Protein AF-A0A8J6UJ94-F1 (afdb_monomer_lite)

Secondary structure (DSSP, 8-state):
--SS---S-PEEEEE-SSSSS--EEEEEEEESSPPTTEES---BS-TT-TT-STTPPP-TTSS-SSSSS-SSTTT---PPPP---

Structure (mmCIF, N/CA/C/O backbone):
data_AF-A0A8J6UJ94-F1
#
_entry.id   AF-A0A8J6UJ94-F1
#
loop_
_atom_site.group_PDB
_atom_site.id
_atom_site.type_symbol
_atom_site.label_atom_id
_atom_site.label_alt_id
_atom_site.label_comp_id
_atom_site.label_asym_id
_atom_site.label_entity_id
_atom_site.label_seq_id
_atom_site.pdbx_PDB_ins_code
_atom_site.Cartn_x
_atom_site.Cartn_y
_atom_site.Cartn_z
_atom_site.occupancy
_atom_site.B_iso_or_equiv
_atom_site.auth_seq_id
_atom_site.auth_comp_id
_atom_site.auth_asym_id
_atom_site.auth_atom_id
_atom_site.pdbx_PDB_model_num
ATOM 1 N N . CYS A 1 1 ? 9.108 -6.412 -25.004 1.00 53.47 1 CYS A N 1
ATOM 2 C CA . CYS A 1 1 ? 10.576 -6.232 -24.960 1.00 53.47 1 CYS A CA 1
ATOM 3 C C . CYS A 1 1 ? 11.246 -7.122 -25.991 1.00 53.47 1 CYS A C 1
ATOM 5 O O . CYS A 1 1 ? 11.671 -8.226 -25.674 1.00 53.47 1 CYS A O 1
ATOM 7 N N . ASP A 1 2 ? 11.314 -6.646 -27.223 1.00 61.31 2 ASP A N 1
ATOM 8 C CA . ASP A 1 2 ? 11.862 -7.351 -28.384 1.00 61.31 2 ASP A CA 1
ATOM 9 C C . ASP A 1 2 ? 12.959 -6.543 -29.104 1.00 61.31 2 ASP A C 1
ATOM 11 O O . ASP A 1 2 ? 13.348 -6.874 -30.215 1.00 61.31 2 ASP A O 1
ATOM 15 N N . GLY A 1 3 ? 13.546 -5.546 -28.433 1.00 53.75 3 GLY A N 1
ATOM 16 C CA . GLY A 1 3 ? 14.836 -4.967 -28.826 1.00 53.75 3 GLY A CA 1
ATOM 17 C C . GLY A 1 3 ? 14.814 -3.957 -29.976 1.00 53.75 3 GLY A C 1
ATOM 18 O O . GLY A 1 3 ? 15.863 -3.397 -30.276 1.00 53.75 3 GLY A O 1
ATOM 19 N N . GLU A 1 4 ? 13.658 -3.648 -30.559 1.00 61.66 4 GLU A N 1
ATOM 20 C CA . GLU A 1 4 ? 13.509 -2.615 -31.589 1.00 61.66 4 GLU A CA 1
ATOM 21 C C . GLU A 1 4 ? 12.642 -1.476 -31.027 1.00 61.66 4 GLU A C 1
ATOM 23 O O . GLU A 1 4 ? 11.433 -1.611 -30.905 1.00 61.66 4 GLU A O 1
ATOM 28 N N . ILE A 1 5 ? 13.295 -0.383 -30.615 1.00 59.72 5 ILE A N 1
ATOM 29 C CA . ILE A 1 5 ? 12.746 0.954 -30.305 1.00 59.72 5 ILE A CA 1
ATOM 30 C C . ILE A 1 5 ? 11.276 0.977 -29.817 1.00 59.72 5 ILE A C 1
ATOM 32 O O . ILE A 1 5 ? 10.371 1.350 -30.560 1.00 59.72 5 ILE A O 1
ATOM 36 N N . ASP A 1 6 ? 11.064 0.673 -28.533 1.00 57.31 6 ASP A N 1
ATOM 37 C CA . ASP A 1 6 ? 9.923 1.189 -27.766 1.00 57.31 6 ASP A CA 1
ATOM 38 C C . ASP A 1 6 ? 10.454 2.227 -26.770 1.00 57.31 6 ASP A C 1
ATOM 40 O O . ASP A 1 6 ? 11.175 1.928 -25.812 1.00 57.31 6 ASP A O 1
ATOM 44 N N . GLU A 1 7 ? 10.192 3.484 -27.095 1.00 59.69 7 GLU A N 1
ATOM 45 C CA . GLU A 1 7 ? 10.708 4.668 -26.432 1.00 59.69 7 GLU A CA 1
ATOM 46 C C . GLU A 1 7 ? 9.921 4.922 -25.131 1.00 59.69 7 GLU A C 1
ATOM 48 O O . GLU A 1 7 ? 9.029 5.760 -25.070 1.00 59.69 7 GLU A O 1
ATOM 53 N N . GLY A 1 8 ? 10.259 4.203 -24.055 1.00 55.62 8 GLY A N 1
ATOM 54 C CA . GLY A 1 8 ? 9.970 4.667 -22.691 1.00 55.62 8 GLY A CA 1
ATOM 55 C C . GLY A 1 8 ? 8.787 4.055 -21.937 1.00 55.62 8 GLY A C 1
ATOM 56 O O . GLY A 1 8 ? 8.459 4.571 -20.869 1.00 55.62 8 GLY A O 1
ATOM 57 N N . VAL A 1 9 ? 8.191 2.943 -22.376 1.00 68.31 9 VAL A N 1
ATOM 58 C CA . VAL A 1 9 ? 7.184 2.233 -21.559 1.00 68.31 9 VAL A CA 1
ATOM 59 C C . VAL A 1 9 ? 7.878 1.323 -20.540 1.00 68.31 9 VAL A C 1
ATOM 61 O O . VAL A 1 9 ? 7.989 0.110 -20.707 1.00 68.31 9 VAL A O 1
ATOM 64 N N . LYS A 1 10 ? 8.406 1.919 -19.467 1.00 76.94 10 LYS A N 1
ATOM 65 C CA . LYS A 1 10 ? 8.669 1.169 -18.232 1.00 76.94 10 LYS A CA 1
ATOM 66 C C . LYS A 1 10 ? 7.393 1.195 -17.405 1.00 76.94 10 LYS A C 1
ATOM 68 O O . LYS A 1 10 ? 6.853 2.271 -17.163 1.00 76.94 10 LYS A O 1
ATOM 73 N N . ASN A 1 11 ? 6.946 0.028 -16.966 1.00 88.44 11 ASN A N 1
ATOM 74 C CA . ASN A 1 11 ? 5.891 -0.048 -15.970 1.00 88.44 11 ASN A CA 1
ATOM 75 C C . ASN A 1 11 ? 6.504 0.286 -14.610 1.00 88.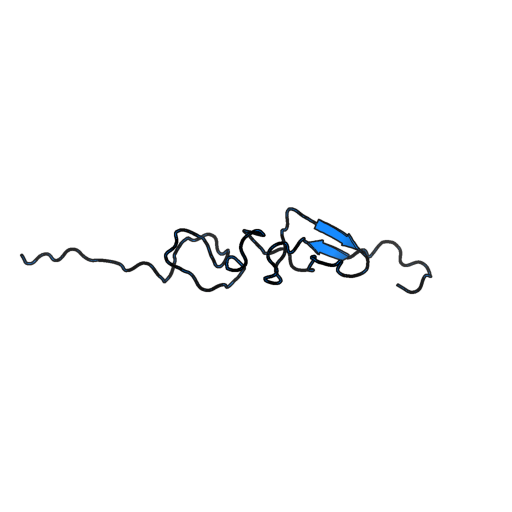44 11 ASN A C 1
ATOM 77 O O . ASN A 1 11 ? 7.641 -0.099 -14.322 1.00 88.44 11 ASN A O 1
ATOM 81 N N . THR A 1 12 ? 5.760 1.011 -13.789 1.00 92.69 12 THR A N 1
ATOM 82 C CA . THR A 1 12 ? 6.115 1.204 -12.386 1.00 92.69 12 THR A CA 1
ATOM 83 C C . THR A 1 12 ? 5.607 -0.000 -11.609 1.00 92.69 12 THR A C 1
ATOM 85 O O . THR A 1 12 ? 4.443 -0.364 -11.750 1.00 92.69 12 THR A O 1
ATOM 88 N N . TYR A 1 13 ? 6.490 -0.615 -10.832 1.00 95.81 13 TYR A N 1
ATOM 89 C CA . TYR A 1 13 ? 6.137 -1.639 -9.856 1.00 95.81 13 TYR A CA 1
ATOM 90 C C . TYR A 1 13 ? 6.474 -1.126 -8.457 1.00 95.81 13 TYR A C 1
ATOM 92 O O . TYR A 1 13 ? 7.334 -0.254 -8.321 1.00 95.81 13 TYR A O 1
ATOM 100 N N . TYR A 1 14 ? 5.824 -1.671 -7.444 1.00 97.00 14 TYR A N 1
ATOM 101 C CA . TYR A 1 14 ? 5.848 -1.245 -6.050 1.00 97.00 14 TYR A CA 1
ATOM 102 C C . TYR A 1 14 ? 6.294 -2.422 -5.191 1.00 97.00 14 TYR A C 1
ATOM 104 O O . TYR A 1 14 ? 5.982 -3.558 -5.543 1.00 97.00 14 TYR A O 1
ATOM 112 N N . ALA A 1 15 ? 7.114 -2.172 -4.173 1.00 97.31 15 ALA A N 1
ATOM 113 C CA . ALA A 1 15 ? 7.623 -3.228 -3.304 1.00 97.31 15 ALA A CA 1
ATOM 114 C C . ALA A 1 15 ? 6.461 -3.897 -2.560 1.00 97.31 15 ALA A C 1
ATOM 116 O O . ALA A 1 15 ? 5.552 -3.190 -2.156 1.00 97.31 15 ALA A O 1
ATOM 117 N N . ASP A 1 16 ? 6.525 -5.221 -2.456 1.00 96.69 16 ASP A N 1
ATOM 118 C CA . ASP A 1 16 ? 5.607 -6.098 -1.718 1.00 96.69 16 ASP A CA 1
ATOM 119 C C . ASP A 1 16 ? 6.484 -6.896 -0.741 1.00 96.69 16 ASP A C 1
ATOM 121 O O . ASP A 1 16 ? 7.073 -7.933 -1.084 1.00 96.69 16 ASP A O 1
ATOM 125 N N . ASN A 1 17 ? 6.746 -6.295 0.416 1.00 96.00 17 ASN A N 1
ATOM 126 C CA . ASN A 1 17 ? 7.729 -6.766 1.389 1.00 96.00 17 ASN A CA 1
ATOM 127 C C . ASN A 1 17 ? 7.158 -7.830 2.332 1.00 96.00 17 ASN A C 1
ATOM 129 O O . ASN A 1 17 ? 7.929 -8.653 2.847 1.00 96.00 17 ASN A O 1
ATOM 133 N N . ASP A 1 18 ? 5.851 -7.820 2.576 1.00 95.88 18 ASP A N 1
ATOM 134 C CA . ASP A 1 18 ? 5.175 -8.796 3.432 1.00 95.88 18 ASP A CA 1
ATOM 135 C C . ASP A 1 18 ? 4.522 -9.954 2.657 1.00 95.88 18 ASP A C 1
ATOM 137 O O . ASP A 1 18 ? 4.298 -11.025 3.240 1.00 95.88 18 ASP A O 1
ATOM 141 N N . GLY A 1 19 ? 4.357 -9.813 1.339 1.00 95.25 19 GLY A N 1
ATOM 142 C CA . GLY A 1 19 ? 3.916 -10.867 0.440 1.00 95.25 19 GLY A CA 1
ATOM 143 C C . GLY A 1 19 ? 2.403 -11.061 0.386 1.00 95.25 19 GLY A C 1
ATOM 144 O O . GLY A 1 19 ? 1.975 -12.190 0.102 1.00 95.25 19 GLY A O 1
ATOM 145 N N . ASP A 1 20 ? 1.593 -10.041 0.678 1.00 94.56 20 ASP A N 1
ATOM 146 C CA . ASP A 1 20 ? 0.133 -10.111 0.520 1.00 94.56 20 ASP A CA 1
ATOM 147 C C . ASP A 1 20 ? -0.354 -9.854 -0.921 1.00 94.56 20 ASP A C 1
ATOM 149 O O . ASP A 1 20 ? -1.482 -10.222 -1.276 1.00 94.56 20 ASP A O 1
ATOM 153 N N . GLY A 1 21 ? 0.528 -9.342 -1.785 1.00 94.88 21 GLY A N 1
ATOM 154 C CA . GLY A 1 21 ? 0.254 -9.059 -3.192 1.00 94.88 21 GLY A CA 1
ATOM 155 C C . GLY A 1 21 ? -0.166 -7.618 -3.495 1.00 94.88 21 GLY A C 1
ATOM 156 O O . GLY A 1 21 ? -0.482 -7.327 -4.660 1.00 94.88 21 GLY A O 1
ATOM 157 N N . TYR A 1 22 ? -0.148 -6.738 -2.501 1.00 96.69 22 TYR A N 1
ATOM 158 C CA . TYR A 1 22 ? -0.280 -5.291 -2.620 1.00 96.69 22 TYR A CA 1
ATOM 159 C C . TYR A 1 22 ? 1.099 -4.647 -2.440 1.00 96.69 22 TYR A C 1
ATOM 161 O O . TYR A 1 22 ? 2.058 -5.308 -2.064 1.00 96.69 22 TYR A O 1
ATOM 169 N N . GLY A 1 23 ? 1.258 -3.404 -2.897 1.00 96.00 23 GLY A N 1
ATOM 170 C CA . GLY A 1 23 ? 2.576 -2.774 -2.895 1.00 96.00 23 GLY A CA 1
ATOM 171 C C . GLY A 1 23 ? 2.590 -1.351 -2.368 1.00 96.00 23 GLY A C 1
ATOM 172 O O . GLY A 1 23 ? 1.628 -0.599 -2.544 1.00 96.00 23 GLY A O 1
ATOM 173 N N . ASP A 1 24 ? 3.722 -0.956 -1.786 1.00 95.38 24 ASP A N 1
ATOM 174 C CA . ASP A 1 24 ? 3.931 0.373 -1.207 1.00 95.38 24 ASP A CA 1
ATOM 175 C C . ASP A 1 24 ? 4.103 1.453 -2.286 1.00 95.38 24 ASP A C 1
ATOM 177 O O . ASP A 1 24 ? 5.105 1.505 -3.015 1.00 95.38 24 ASP A O 1
ATOM 181 N N . ALA A 1 25 ? 3.176 2.413 -2.331 1.00 93.31 25 ALA A N 1
ATOM 182 C CA . ALA A 1 25 ? 3.269 3.600 -3.186 1.00 93.31 25 ALA A CA 1
ATOM 183 C C . ALA A 1 25 ? 4.555 4.430 -2.965 1.00 93.31 25 ALA A C 1
ATOM 185 O O . ALA A 1 25 ? 5.012 5.121 -3.888 1.00 93.31 25 ALA A O 1
ATOM 186 N N . GLY A 1 26 ? 5.133 4.385 -1.761 1.00 93.25 26 GLY A N 1
ATOM 187 C CA . GLY A 1 26 ? 6.384 5.033 -1.372 1.00 93.25 26 GLY A CA 1
ATOM 188 C C . GLY A 1 26 ? 7.645 4.344 -1.903 1.00 93.25 26 GLY A C 1
ATOM 189 O O . GLY A 1 26 ? 8.676 5.010 -2.068 1.00 93.25 26 GLY A O 1
ATOM 190 N N . SER A 1 27 ? 7.563 3.059 -2.252 1.00 94.19 27 SER A N 1
ATOM 191 C CA . SER A 1 27 ? 8.691 2.226 -2.674 1.00 94.19 27 SER A CA 1
ATOM 192 C C . SER A 1 27 ? 8.462 1.657 -4.074 1.00 9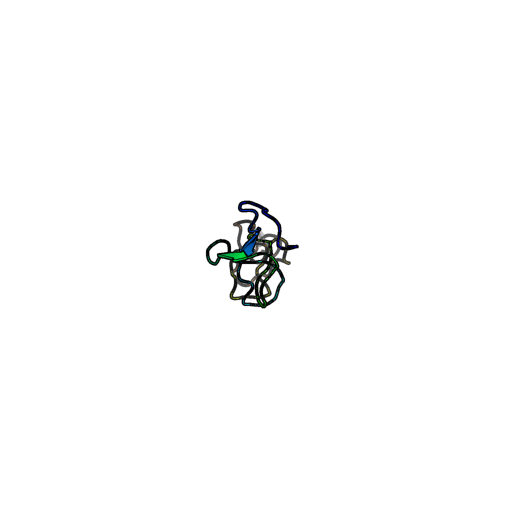4.19 27 SER A C 1
ATOM 194 O O . SER A 1 27 ? 8.078 0.508 -4.263 1.00 94.19 27 SER A O 1
ATOM 196 N N . SER A 1 28 ? 8.735 2.472 -5.098 1.00 94.56 28 SER A N 1
ATOM 197 C CA . SER A 1 28 ? 8.510 2.092 -6.498 1.00 94.56 28 SER A CA 1
ATOM 198 C C . SER A 1 28 ? 9.784 1.995 -7.339 1.00 94.56 28 SER A C 1
ATOM 200 O O . SER A 1 28 ? 10.758 2.732 -7.155 1.00 94.56 28 SER A O 1
ATOM 202 N N . MET A 1 29 ? 9.771 1.084 -8.314 1.00 91.81 29 MET A N 1
ATOM 203 C CA . MET A 1 29 ? 10.856 0.868 -9.264 1.00 91.81 29 MET A CA 1
ATOM 204 C C . MET A 1 29 ? 10.325 0.681 -10.697 1.00 91.81 29 MET A C 1
ATOM 206 O O . MET A 1 29 ? 9.483 -0.183 -10.946 1.00 91.81 29 MET A O 1
ATOM 210 N N . PRO A 1 30 ? 10.841 1.442 -11.685 1.00 91.56 30 PRO A N 1
ATOM 211 C CA . PRO A 1 30 ? 10.447 1.274 -13.076 1.00 91.56 30 PRO A CA 1
ATOM 212 C C . PRO A 1 30 ? 11.169 0.078 -13.714 1.00 91.56 30 PRO A C 1
ATOM 214 O O . PRO A 1 30 ? 12.401 0.062 -13.814 1.00 91.56 30 PRO A O 1
ATOM 217 N N . ALA A 1 31 ? 10.409 -0.890 -14.222 1.00 89.75 31 ALA A N 1
ATOM 218 C CA . ALA A 1 31 ? 10.933 -2.094 -14.862 1.00 89.75 31 ALA A CA 1
ATOM 219 C C . ALA A 1 31 ? 10.094 -2.515 -16.081 1.00 89.75 31 ALA A C 1
ATOM 221 O O . ALA A 1 31 ? 8.996 -2.020 -16.326 1.00 89.75 31 ALA A O 1
ATOM 222 N N . CYS A 1 32 ? 10.625 -3.438 -16.883 1.00 88.31 32 CYS A N 1
ATOM 223 C CA . CYS A 1 32 ? 9.894 -4.004 -18.022 1.00 88.31 32 CYS A CA 1
ATOM 224 C C . CYS A 1 32 ? 8.885 -5.084 -17.593 1.00 88.31 32 CYS A C 1
ATOM 226 O O . CYS A 1 32 ? 7.857 -5.277 -18.233 1.00 88.31 32 CYS A O 1
ATOM 228 N N . SER A 1 33 ? 9.188 -5.787 -16.507 1.00 88.69 33 SER A N 1
ATOM 229 C CA . SER A 1 33 ? 8.384 -6.839 -15.883 1.00 88.69 33 SER A CA 1
ATOM 230 C C . SER A 1 33 ? 8.525 -6.715 -14.371 1.00 88.69 33 SER A C 1
ATOM 232 O O . SER A 1 33 ? 9.551 -6.195 -13.930 1.00 88.69 33 SER A O 1
ATOM 234 N N . ALA A 1 34 ? 7.543 -7.210 -13.615 1.00 89.88 34 ALA A N 1
ATOM 235 C CA . ALA A 1 34 ? 7.579 -7.230 -12.156 1.00 89.88 34 ALA A CA 1
ATOM 236 C C . ALA A 1 34 ? 8.874 -7.907 -11.664 1.00 89.88 34 ALA A C 1
ATOM 238 O O . ALA A 1 34 ? 9.118 -9.069 -12.014 1.00 89.88 34 ALA A O 1
ATOM 239 N N . PRO A 1 35 ? 9.749 -7.180 -10.947 1.00 91.62 35 PRO A N 1
ATOM 240 C CA . PRO A 1 35 ? 10.855 -7.781 -10.209 1.00 91.62 35 PRO A CA 1
ATOM 241 C C . PRO A 1 35 ? 10.348 -8.720 -9.102 1.00 91.62 35 PRO A C 1
ATOM 243 O O . PRO A 1 35 ? 9.182 -8.682 -8.727 1.00 91.62 35 PRO A O 1
ATOM 246 N N . GLU A 1 36 ? 11.228 -9.562 -8.563 1.00 92.94 36 GLU A N 1
ATOM 247 C CA . GLU A 1 36 ? 10.900 -10.370 -7.381 1.00 92.94 36 GLU A CA 1
ATOM 248 C C . GLU A 1 36 ? 10.670 -9.456 -6.166 1.00 92.94 36 GLU A C 1
ATOM 250 O O . GLU A 1 36 ? 11.491 -8.571 -5.920 1.00 92.94 36 GLU A O 1
ATOM 255 N N . GLY A 1 37 ? 9.562 -9.664 -5.445 1.00 93.56 37 GLY A N 1
ATOM 256 C CA . GLY A 1 37 ? 9.139 -8.803 -4.330 1.00 93.56 37 GLY A CA 1
ATOM 257 C C . GLY A 1 37 ? 8.537 -7.464 -4.766 1.00 93.56 37 GLY A C 1
ATOM 258 O O . GLY A 1 37 ? 8.625 -6.492 -4.027 1.00 93.56 37 GLY A O 1
ATOM 259 N N . TYR A 1 38 ? 8.017 -7.376 -5.995 1.00 95.75 38 TYR A N 1
ATOM 260 C CA . TYR A 1 38 ? 7.358 -6.178 -6.504 1.00 95.75 38 TYR A CA 1
ATOM 261 C C . TYR A 1 38 ? 6.069 -6.525 -7.258 1.00 95.75 38 TYR A C 1
ATOM 263 O O . TYR A 1 38 ? 6.051 -7.439 -8.089 1.00 95.75 38 TYR A O 1
ATOM 271 N N . VAL A 1 39 ? 5.027 -5.722 -7.065 1.00 96.19 39 VAL A N 1
ATOM 272 C CA . VAL A 1 39 ? 3.719 -5.842 -7.726 1.00 96.19 39 VAL A CA 1
ATOM 273 C C . VAL A 1 39 ? 3.369 -4.573 -8.502 1.00 96.19 39 VAL A C 1
ATOM 275 O O . VAL A 1 39 ? 4.032 -3.548 -8.397 1.00 96.19 39 VAL A O 1
ATOM 278 N N . SER A 1 40 ? 2.376 -4.635 -9.390 1.00 95.31 40 SER A N 1
ATOM 279 C CA . SER A 1 40 ? 1.905 -3.441 -10.117 1.00 95.31 40 SER A CA 1
ATOM 280 C C . SER A 1 40 ? 0.916 -2.601 -9.313 1.00 95.31 40 SER A C 1
ATOM 282 O O . SER A 1 40 ? 0.599 -1.487 -9.727 1.00 95.31 40 SER A O 1
ATOM 284 N N . ASP A 1 41 ? 0.381 -3.179 -8.241 1.00 95.56 41 ASP A N 1
ATOM 285 C CA . ASP A 1 41 ? -0.521 -2.513 -7.319 1.00 95.56 41 ASP A CA 1
ATOM 286 C C . ASP A 1 41 ? 0.260 -1.576 -6.390 1.00 95.56 41 ASP A C 1
ATOM 288 O O . ASP A 1 41 ? 1.428 -1.825 -6.117 1.00 95.56 41 ASP A O 1
ATOM 292 N N . ASN A 1 42 ? -0.358 -0.479 -5.968 1.00 95.69 42 ASN A N 1
ATOM 293 C CA . ASN A 1 42 ? 0.269 0.542 -5.133 1.00 95.69 42 ASN A CA 1
ATOM 294 C C . ASN A 1 42 ? -0.621 0.987 -3.971 1.00 95.69 42 ASN A C 1
ATOM 296 O O . ASN A 1 42 ? -0.566 2.151 -3.563 1.00 95.69 42 ASN A O 1
ATOM 300 N N . THR A 1 43 ? -1.547 0.124 -3.573 1.00 96.06 43 THR A N 1
ATOM 301 C CA . THR A 1 43 ? -2.651 0.479 -2.685 1.00 96.06 43 THR A CA 1
ATOM 302 C C . THR A 1 43 ? -2.433 0.025 -1.247 1.00 96.06 43 THR A C 1
ATOM 304 O O . THR A 1 43 ? -3.257 0.350 -0.400 1.00 96.06 43 THR A O 1
ATOM 307 N N . ASP A 1 44 ? -1.305 -0.622 -0.960 1.00 96.38 44 ASP A N 1
ATOM 308 C CA . ASP A 1 44 ? -0.930 -1.025 0.389 1.00 96.38 44 ASP A CA 1
ATOM 309 C C . 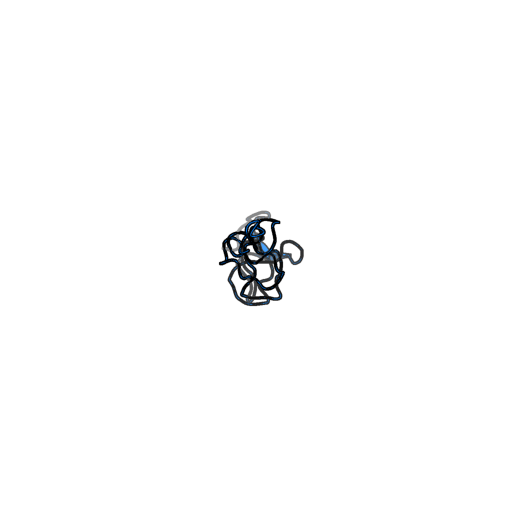ASP A 1 44 ? -0.643 0.192 1.289 1.00 96.38 44 ASP A C 1
ATOM 311 O O . ASP A 1 44 ? 0.087 1.119 0.906 1.00 96.38 44 ASP A O 1
ATOM 315 N N . CYS A 1 45 ? -1.251 0.196 2.476 1.00 95.81 45 CYS A N 1
ATOM 316 C CA . CYS A 1 45 ? -1.042 1.206 3.504 1.00 95.81 45 CYS A CA 1
ATOM 317 C C . CYS A 1 45 ? -0.005 0.800 4.572 1.00 95.81 45 CYS A C 1
ATOM 319 O O . CYS A 1 45 ? 0.524 1.700 5.238 1.00 95.81 45 CYS A O 1
ATOM 321 N N . ASP A 1 46 ? 0.333 -0.489 4.707 1.00 95.81 46 ASP A N 1
ATOM 322 C CA . ASP A 1 46 ? 1.377 -1.018 5.596 1.00 95.81 46 ASP A CA 1
ATOM 323 C C . ASP A 1 46 ? 2.081 -2.255 5.001 1.00 95.81 46 ASP A C 1
ATOM 325 O O . ASP A 1 46 ? 1.872 -3.379 5.444 1.00 95.81 46 ASP A O 1
ATOM 329 N N . ASP A 1 47 ? 3.055 -1.991 4.125 1.00 94.81 47 ASP A N 1
ATOM 330 C CA . ASP A 1 47 ? 3.962 -2.956 3.460 1.00 94.81 47 ASP A CA 1
ATOM 331 C C . ASP A 1 47 ? 4.947 -3.658 4.418 1.00 94.81 47 ASP A C 1
ATOM 333 O O . ASP A 1 47 ? 6.082 -4.010 4.089 1.00 94.81 47 ASP A O 1
ATOM 337 N N . THR A 1 48 ? 4.580 -3.793 5.687 1.00 96.19 48 THR A N 1
ATOM 338 C CA . THR A 1 48 ? 5.295 -4.601 6.674 1.00 96.19 48 THR A CA 1
ATOM 339 C C . THR A 1 48 ? 4.400 -5.640 7.339 1.00 96.19 48 THR A C 1
ATOM 341 O O . THR A 1 48 ? 4.900 -6.428 8.158 1.00 96.19 48 THR A O 1
ATOM 344 N N . ASN A 1 49 ? 3.109 -5.667 7.002 1.00 95.56 49 ASN A N 1
ATOM 345 C CA . ASN A 1 49 ? 2.107 -6.481 7.654 1.00 95.56 49 ASN A CA 1
ATOM 346 C C . ASN A 1 49 ? 1.093 -7.088 6.671 1.00 95.56 49 ASN A C 1
ATOM 348 O O . ASN A 1 49 ? 0.070 -6.495 6.373 1.00 95.56 49 ASN A O 1
ATOM 352 N N . ILE A 1 50 ? 1.277 -8.381 6.385 1.00 96.25 50 ILE A N 1
ATOM 353 C CA . ILE A 1 50 ? 0.452 -9.213 5.484 1.00 96.25 50 ILE A CA 1
ATOM 354 C C . ILE A 1 50 ? -1.064 -9.258 5.797 1.00 96.25 50 ILE A C 1
ATOM 356 O O . ILE A 1 50 ? -1.833 -9.927 5.106 1.00 96.25 50 ILE A O 1
ATOM 360 N N . THR A 1 51 ? -1.507 -8.683 6.919 1.00 95.69 51 THR A N 1
ATOM 361 C CA . THR A 1 51 ? -2.926 -8.577 7.297 1.00 95.69 51 THR A CA 1
ATOM 362 C C . THR A 1 51 ? -3.490 -7.169 7.122 1.00 95.69 51 THR A C 1
ATOM 364 O O . THR A 1 51 ? -4.600 -6.925 7.591 1.00 95.69 51 THR A O 1
ATOM 367 N N . VAL A 1 52 ? -2.729 -6.246 6.542 1.00 96.62 52 VAL A N 1
ATOM 368 C CA . VAL A 1 52 ? -3.116 -4.857 6.318 1.00 96.62 52 VAL A CA 1
ATOM 369 C C . VAL A 1 52 ? -3.011 -4.580 4.826 1.00 96.62 52 VAL A C 1
ATOM 371 O O . VAL A 1 52 ? -1.932 -4.347 4.312 1.00 96.62 52 VAL A O 1
ATOM 374 N N . TYR A 1 53 ? -4.139 -4.643 4.130 1.00 96.56 53 TYR A N 1
ATOM 375 C CA . TYR A 1 53 ? -4.214 -4.388 2.696 1.00 96.56 53 TYR A CA 1
ATOM 376 C C . TYR A 1 53 ? -5.631 -3.999 2.284 1.00 96.56 53 TYR A C 1
ATOM 378 O O . TYR A 1 53 ? -6.602 -4.382 2.936 1.00 96.56 53 TYR A O 1
ATOM 386 N N . PRO A 1 54 ? -5.797 -3.332 1.132 1.00 96.62 54 PRO A N 1
ATOM 387 C CA . PRO A 1 54 ? -7.101 -2.938 0.618 1.00 96.62 54 PRO A CA 1
ATOM 388 C C . PRO A 1 54 ? -8.136 -4.063 0.564 1.00 96.62 54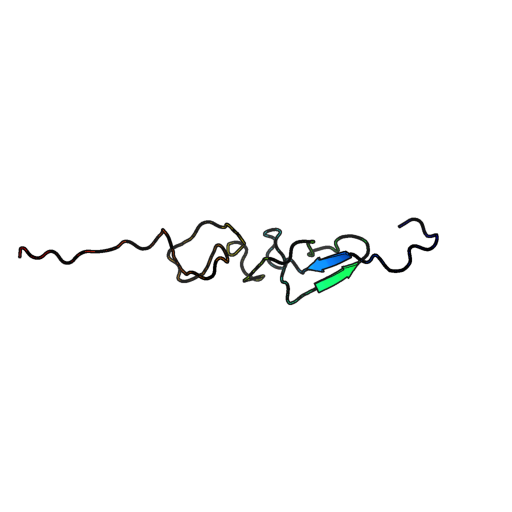 PRO A C 1
ATOM 390 O O . PRO A 1 54 ? -8.052 -4.987 -0.259 1.00 96.62 54 PRO A O 1
ATOM 393 N N . GLY A 1 55 ? -9.166 -3.926 1.400 1.00 93.69 55 GLY A N 1
ATOM 394 C CA . GLY A 1 55 ? -10.266 -4.880 1.522 1.00 93.69 55 GLY A CA 1
ATOM 395 C C . GLY A 1 55 ? -9.970 -6.114 2.382 1.00 93.69 55 GLY A C 1
ATOM 396 O O . GLY A 1 55 ? -10.674 -7.120 2.224 1.00 93.69 55 GLY A O 1
ATOM 397 N N . ALA A 1 56 ? -8.948 -6.072 3.245 1.00 95.06 56 ALA A N 1
ATOM 398 C CA . ALA A 1 56 ? -8.762 -7.066 4.299 1.00 95.06 56 ALA A CA 1
ATOM 399 C C . ALA A 1 56 ? -9.966 -7.106 5.265 1.00 95.06 56 ALA A C 1
ATOM 401 O O . ALA A 1 56 ? -10.854 -6.259 5.242 1.00 95.06 56 ALA A O 1
ATOM 402 N N . GLU A 1 57 ? -10.040 -8.147 6.096 1.00 94.38 57 GLU A N 1
ATOM 403 C CA . GLU A 1 57 ? -11.045 -8.204 7.162 1.00 94.38 57 GLU A CA 1
ATOM 404 C C . GLU A 1 57 ? -10.565 -7.380 8.356 1.00 94.38 57 GLU A C 1
ATOM 406 O O . GLU A 1 57 ? -9.497 -7.658 8.899 1.00 94.38 57 GLU A O 1
ATOM 411 N N . GLU A 1 58 ? -11.392 -6.434 8.794 1.00 94.62 58 GLU A N 1
ATOM 412 C CA . GLU A 1 58 ? -11.157 -5.675 10.018 1.00 94.62 58 GLU A CA 1
ATOM 413 C C . GLU A 1 58 ? -11.054 -6.576 11.247 1.00 94.62 58 GLU A C 1
ATOM 415 O O . GLU A 1 58 ? -11.890 -7.458 11.494 1.00 94.62 58 GLU A O 1
ATOM 420 N N . LEU A 1 59 ? -10.036 -6.317 12.063 1.00 92.25 59 LEU A N 1
ATOM 421 C CA . LEU A 1 59 ? -9.830 -6.940 13.360 1.00 92.25 59 LEU A CA 1
ATOM 422 C C . LEU A 1 59 ? -9.923 -5.863 14.434 1.00 92.25 59 LEU A C 1
ATOM 424 O O . LEU A 1 59 ? -9.594 -4.720 14.204 1.00 92.25 59 LEU A O 1
ATOM 428 N N . CYS A 1 60 ? -10.376 -6.218 15.640 1.00 93.62 60 CYS A N 1
ATOM 429 C CA . CYS A 1 60 ? -10.393 -5.273 16.763 1.00 93.62 60 CYS A CA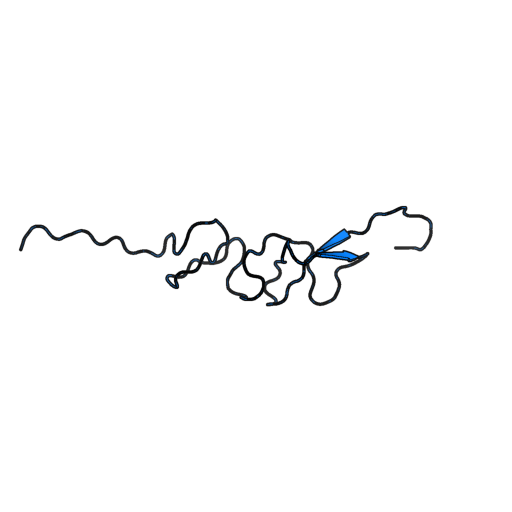 1
ATOM 430 C C . CYS A 1 60 ? -9.000 -5.215 17.426 1.00 93.62 60 CYS A C 1
ATOM 432 O O . CYS A 1 60 ? -8.856 -5.591 18.600 1.00 93.62 60 CYS A O 1
ATOM 434 N N . ASP A 1 61 ? -7.972 -4.845 16.665 1.00 93.25 61 ASP A N 1
ATOM 435 C CA . ASP A 1 61 ? -6.561 -4.826 17.068 1.00 93.25 61 ASP A CA 1
ATOM 436 C C . ASP A 1 61 ? -5.932 -3.417 17.113 1.00 93.25 61 ASP A C 1
ATOM 438 O O . ASP A 1 61 ? -4.813 -3.255 17.617 1.00 93.25 61 ASP A O 1
ATOM 442 N N . GLY A 1 62 ? -6.691 -2.390 16.729 1.00 92.88 62 GLY A N 1
ATOM 443 C CA . GLY A 1 62 ? -6.286 -0.991 16.704 1.00 92.88 62 GLY A CA 1
ATOM 444 C C . GLY A 1 62 ? -5.589 -0.566 15.413 1.00 92.88 62 GLY A C 1
ATOM 445 O O . GLY A 1 62 ? -4.989 0.516 15.412 1.00 92.88 62 GLY A O 1
ATOM 446 N N . LEU A 1 63 ? -5.629 -1.395 14.369 1.00 94.44 63 LEU A N 1
ATOM 447 C CA . LEU A 1 63 ? -5.131 -1.095 13.031 1.00 94.44 63 LEU A CA 1
ATOM 448 C C . LEU A 1 63 ? -6.294 -0.782 12.077 1.00 94.44 63 LEU A C 1
ATOM 450 O O . LEU A 1 63 ? -7.449 -1.073 12.359 1.00 94.44 63 LEU A O 1
ATOM 454 N N . ASP A 1 64 ? -5.952 -0.116 10.982 1.00 96.19 64 ASP A N 1
ATOM 455 C CA . ASP A 1 64 ? -6.778 -0.002 9.778 1.00 96.19 64 ASP A CA 1
ATOM 456 C C . ASP A 1 64 ? -6.349 -1.188 8.907 1.00 96.19 64 ASP A C 1
ATOM 458 O O . ASP A 1 64 ? -5.263 -1.139 8.324 1.00 96.19 64 ASP A O 1
ATOM 462 N N . ASN A 1 65 ? -7.063 -2.316 8.970 1.00 96.44 65 ASN A N 1
ATOM 463 C CA . ASN A 1 65 ? -6.639 -3.525 8.265 1.00 96.44 65 ASN A CA 1
ATOM 464 C C . ASN A 1 65 ? -6.986 -3.433 6.783 1.00 96.44 65 ASN A C 1
ATOM 466 O O . ASN A 1 65 ? -6.245 -3.966 5.957 1.00 96.44 65 ASN A O 1
ATOM 470 N N . ASP A 1 66 ? -8.097 -2.792 6.439 1.00 96.75 66 ASP A N 1
ATOM 471 C CA . ASP A 1 66 ? -8.604 -2.750 5.074 1.00 96.75 66 ASP A CA 1
ATOM 472 C C . ASP A 1 66 ? -8.164 -1.515 4.261 1.00 96.75 66 ASP A C 1
ATOM 474 O O . ASP A 1 66 ? -8.523 -1.393 3.081 1.00 96.75 66 ASP A O 1
ATOM 478 N N . CYS A 1 67 ? -7.326 -0.659 4.856 1.00 95.75 67 CYS A N 1
ATOM 479 C CA . CYS A 1 67 ? -6.753 0.558 4.287 1.00 95.75 67 CYS A CA 1
ATOM 480 C C . CYS A 1 67 ? -7.805 1.590 3.828 1.00 95.75 67 CYS A C 1
ATOM 482 O O . CYS A 1 67 ? -7.553 2.349 2.875 1.00 95.75 67 CYS A O 1
ATOM 484 N N . ASP A 1 68 ? -8.983 1.637 4.457 1.00 95.69 68 ASP A N 1
ATOM 485 C CA . ASP A 1 68 ? -10.049 2.588 4.119 1.00 95.69 68 ASP A CA 1
ATOM 486 C C . ASP A 1 68 ? -9.964 3.934 4.874 1.00 95.69 68 ASP A C 1
ATOM 488 O O . ASP A 1 68 ? -10.609 4.923 4.482 1.00 95.69 68 ASP A O 1
ATOM 492 N N . GLY A 1 69 ? -9.085 4.022 5.877 1.00 94.38 69 GLY A N 1
ATOM 493 C CA . GLY A 1 69 ? -8.841 5.201 6.705 1.00 94.38 69 GLY A CA 1
ATOM 494 C C . GLY A 1 69 ? -9.667 5.265 7.994 1.00 94.38 69 GLY A C 1
ATOM 495 O O . GLY A 1 69 ? -9.526 6.245 8.746 1.00 94.38 69 GLY A O 1
ATOM 496 N N . GLU A 1 70 ? -10.526 4.284 8.254 1.00 95.31 70 GLU A N 1
ATOM 497 C CA . GLU A 1 70 ? -11.115 4.010 9.561 1.00 95.31 70 GLU A CA 1
ATOM 498 C C . GLU A 1 70 ? -10.252 2.981 10.327 1.00 95.31 70 GLU A C 1
ATOM 500 O O . GLU A 1 70 ? -9.190 2.579 9.884 1.00 95.31 70 GLU A O 1
ATOM 505 N N . ILE A 1 71 ? -10.564 2.744 11.60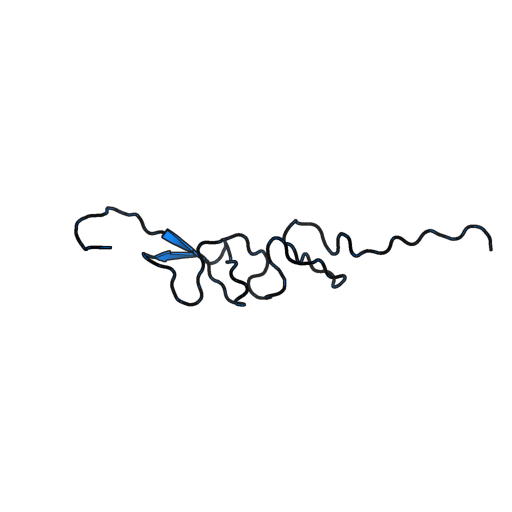0 1.00 93.56 71 ILE A N 1
ATOM 506 C CA . ILE A 1 71 ? -9.796 1.813 12.446 1.00 93.56 71 ILE A CA 1
ATOM 507 C C . ILE A 1 71 ? -10.822 0.980 13.189 1.00 93.56 71 ILE A C 1
ATOM 509 O O . ILE A 1 71 ? -11.654 1.568 13.911 1.00 93.56 71 ILE A O 1
ATOM 513 N N . ASP A 1 72 ? -10.694 -0.345 13.136 1.00 92.19 72 ASP A N 1
ATOM 514 C CA . ASP A 1 72 ? -11.558 -1.315 13.805 1.00 92.19 72 ASP A CA 1
ATOM 515 C C . ASP A 1 72 ? -13.061 -1.074 13.489 1.00 92.19 72 ASP A C 1
ATOM 517 O O . ASP A 1 72 ? -13.937 -1.154 14.378 1.00 92.19 72 ASP A O 1
ATOM 521 N N . GLU A 1 73 ? -13.410 -0.670 12.271 1.00 93.38 73 GLU A N 1
ATOM 522 C CA . GLU A 1 73 ? -14.797 -0.496 11.847 1.00 93.38 73 GLU A CA 1
ATOM 523 C C . GLU A 1 73 ? -15.495 -1.845 11.641 1.00 93.38 73 GLU A C 1
ATOM 525 O O . GLU A 1 73 ? -14.905 -2.898 11.437 1.00 93.38 73 GLU A O 1
ATOM 530 N N . GLY A 1 74 ? -16.811 -1.872 11.856 1.00 87.88 74 GLY A N 1
ATOM 531 C CA . GLY A 1 74 ? -17.585 -3.120 11.811 1.00 87.88 74 GLY A CA 1
ATOM 532 C C . GLY A 1 74 ? -17.321 -4.122 12.953 1.00 87.88 74 GLY A C 1
ATOM 533 O O . GLY A 1 74 ? -18.196 -4.948 13.223 1.00 87.88 74 GLY A O 1
ATOM 534 N N . VAL A 1 75 ? -16.205 -4.018 13.685 1.00 88.75 75 VAL A N 1
ATOM 535 C CA . VAL A 1 75 ? -15.830 -4.932 14.787 1.00 88.75 75 VAL A CA 1
ATOM 536 C C . VAL A 1 75 ? -16.019 -4.348 16.193 1.00 88.75 75 VAL A C 1
ATOM 538 O O . VAL A 1 75 ? -16.024 -5.084 17.186 1.00 88.75 75 VAL A O 1
ATOM 541 N N . LYS A 1 76 ? -16.260 -3.036 16.316 1.00 84.62 76 LYS A N 1
ATOM 542 C CA . LYS A 1 76 ? -16.583 -2.394 17.604 1.00 84.62 76 LYS A CA 1
ATOM 543 C C . LYS A 1 76 ? -17.986 -2.753 18.093 1.00 84.62 76 LYS A C 1
ATOM 545 O O . LYS A 1 76 ? -19.002 -2.344 17.530 1.00 84.62 76 LYS A O 1
ATOM 550 N N . ASN A 1 77 ? -18.056 -3.412 19.249 1.00 79.62 77 ASN A N 1
ATOM 551 C CA . ASN A 1 77 ? -19.312 -3.568 19.983 1.00 79.62 77 ASN A CA 1
ATOM 552 C C . ASN A 1 77 ? -19.743 -2.229 20.601 1.00 79.62 77 ASN A C 1
ATOM 554 O O . ASN A 1 77 ? -19.058 -1.675 21.462 1.00 79.62 77 ASN A O 1
ATOM 558 N N . THR A 1 78 ? -20.914 -1.725 20.204 1.00 71.19 78 THR A N 1
ATOM 559 C CA . THR A 1 78 ? -21.530 -0.561 20.856 1.00 71.19 78 THR A CA 1
ATOM 560 C C . THR A 1 78 ? -22.255 -1.015 22.121 1.00 71.19 78 THR A C 1
ATOM 562 O O . THR A 1 78 ? -23.294 -1.670 22.047 1.00 71.19 78 THR A O 1
ATOM 565 N N . TYR A 1 79 ? -21.724 -0.667 23.291 1.00 74.62 79 TYR A N 1
ATOM 566 C CA . TYR A 1 79 ? -22.395 -0.909 24.569 1.00 74.62 79 TYR A CA 1
ATOM 567 C C . TYR A 1 79 ? -23.290 0.284 24.926 1.00 74.62 79 TYR A C 1
ATOM 569 O O . TYR A 1 79 ? -22.837 1.429 24.923 1.00 74.62 79 TYR A O 1
ATOM 577 N N . TYR A 1 80 ? -24.555 0.024 25.259 1.00 78.88 80 TYR A N 1
ATOM 578 C CA . TYR A 1 80 ? -25.482 1.031 25.785 1.00 78.88 80 TYR A CA 1
ATOM 579 C C . TYR A 1 80 ? -25.533 0.937 27.312 1.00 78.88 80 TYR A C 1
ATOM 581 O O . TYR A 1 80 ? -25.543 -0.167 27.852 1.00 78.88 80 TYR A O 1
ATOM 589 N N . ALA A 1 81 ? -25.573 2.083 27.999 1.00 77.56 81 ALA A N 1
ATOM 590 C CA . ALA A 1 81 ? -25.772 2.115 29.447 1.00 77.56 81 ALA A CA 1
ATOM 591 C C . ALA A 1 81 ? -27.158 1.548 29.794 1.00 77.56 81 ALA A C 1
ATOM 593 O O . ALA A 1 81 ? -28.170 2.030 29.272 1.00 77.56 81 ALA A O 1
ATOM 594 N N . ASP A 1 82 ? -27.201 0.539 30.661 1.00 79.50 82 ASP A N 1
ATOM 595 C CA . ASP A 1 82 ? -28.438 0.055 31.256 1.00 79.50 82 ASP A CA 1
ATOM 596 C C . ASP A 1 82 ? -28.929 1.093 32.271 1.00 79.50 82 ASP A C 1
ATOM 598 O O . ASP A 1 82 ? -28.218 1.535 33.171 1.00 79.50 82 ASP A O 1
ATOM 602 N N . ASN A 1 83 ? -30.145 1.590 32.060 1.00 68.38 83 ASN A N 1
ATOM 603 C CA . ASN A 1 83 ? -30.686 2.705 32.835 1.00 68.38 83 ASN A CA 1
ATOM 604 C C . ASN A 1 83 ? -31.769 2.241 33.823 1.00 68.38 83 ASN A C 1
ATOM 606 O O . ASN A 1 83 ? -32.683 3.005 34.141 1.00 68.38 83 ASN A O 1
ATOM 610 N N . ASP A 1 84 ? -31.684 0.990 34.273 1.00 75.31 84 ASP A N 1
ATOM 611 C CA . ASP A 1 84 ? -32.692 0.313 35.094 1.00 75.31 84 ASP A CA 1
ATOM 612 C C . ASP A 1 84 ? -32.125 -0.490 36.283 1.00 75.31 84 ASP A C 1
ATOM 614 O O . ASP A 1 84 ? -32.722 -1.484 36.694 1.00 75.31 84 ASP A O 1
ATOM 618 N N . GLY A 1 85 ? -31.023 -0.022 36.881 1.00 65.06 85 GLY A N 1
ATOM 619 C CA . GLY A 1 85 ? -30.489 -0.558 38.146 1.00 65.06 85 GLY A CA 1
ATOM 620 C C . GLY A 1 85 ? -31.456 -0.528 39.333 1.00 65.06 85 GLY A C 1
ATOM 621 O O . GLY A 1 85 ? -32.263 0.427 39.442 1.00 65.06 85 GLY A O 1
#

Organism: NCBI:txid1028745

InterPro domains:
  IPR021655 Putative metal-binding motif [PF11617] (44-73)

Foldseek 3Di:
DPPPDPPDPFQKWFAQQPPLQAGDLVGIDTHPDADVRTHSHHQFPDSVDSQAEQPHDADQPQDNRNSPPDHNPPNDDDDDDDPDD

pLDDT: mean 88.12, std 12.21, range [53.47, 97.31]

Radius of gyration: 19.71 Å; chains: 1; bounding box: 48×16×70 Å

Sequence (85 aa):
CDGEIDEGVKNTYYADNDGDGYGDAGSSMPACSAPEGYVSDNTDCDDTNITVYPGAEELCDGLDNDCDGEIDEGVKNTYYADNDG